Protein AF-A0A563EH24-F1 (afdb_monomer_lite)

Organism: NCBI:txid2591470

Structure (mmCIF, N/CA/C/O backbone):
data_AF-A0A563EH24-F1
#
_entry.id   AF-A0A563EH24-F1
#
loop_
_atom_site.group_PDB
_atom_site.id
_atom_site.type_symbol
_atom_site.label_atom_id
_atom_site.label_alt_id
_atom_site.label_comp_id
_atom_site.label_asym_id
_atom_site.label_entity_id
_atom_site.label_seq_id
_atom_site.pdbx_PDB_ins_code
_atom_site.Cartn_x
_atom_site.Cartn_y
_atom_site.Cartn_z
_atom_site.occupancy
_atom_site.B_iso_or_equiv
_atom_site.auth_seq_id
_atom_site.auth_comp_id
_atom_site.auth_asym_id
_atom_site.auth_atom_id
_atom_site.pdbx_PDB_model_num
ATOM 1 N N . MET A 1 1 ? 17.296 -7.475 -5.293 1.00 82.81 1 MET A N 1
ATOM 2 C CA . MET A 1 1 ? 15.865 -7.107 -5.319 1.00 82.81 1 MET A CA 1
ATOM 3 C C . MET A 1 1 ? 15.547 -6.616 -6.717 1.00 82.81 1 MET A C 1
ATOM 5 O O . MET A 1 1 ? 16.326 -5.820 -7.226 1.00 82.81 1 MET A O 1
ATOM 9 N N . ASP A 1 2 ? 14.479 -7.113 -7.336 1.00 97.94 2 ASP A N 1
ATOM 10 C CA . ASP A 1 2 ? 14.045 -6.737 -8.687 1.00 97.94 2 ASP A CA 1
ATOM 11 C C . ASP A 1 2 ? 12.596 -6.211 -8.684 1.00 97.94 2 ASP A C 1
ATOM 13 O O . ASP A 1 2 ? 11.931 -6.187 -7.644 1.00 97.94 2 ASP A O 1
ATOM 17 N N . VAL A 1 3 ? 12.121 -5.745 -9.845 1.00 98.38 3 VAL A N 1
ATOM 18 C CA . VAL A 1 3 ? 10.773 -5.170 -10.013 1.00 98.38 3 VAL A CA 1
ATOM 19 C C . VAL A 1 3 ? 9.679 -6.168 -9.635 1.00 98.38 3 VAL A C 1
ATOM 21 O O . VAL A 1 3 ? 8.680 -5.778 -9.030 1.00 98.38 3 VAL A O 1
ATOM 24 N N . ALA A 1 4 ? 9.855 -7.446 -9.979 1.00 98.19 4 ALA A N 1
ATOM 25 C CA . 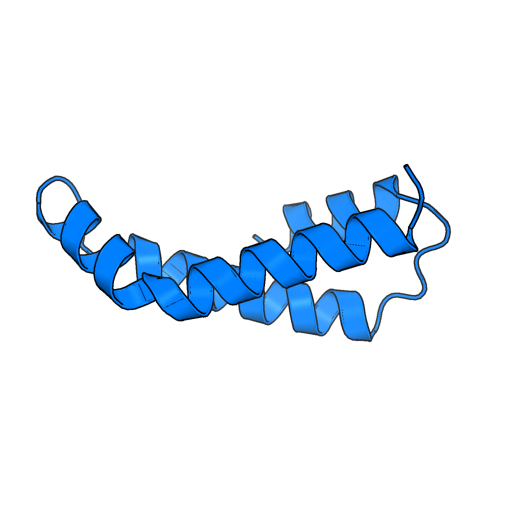ALA A 1 4 ? 8.865 -8.479 -9.707 1.00 98.19 4 ALA A CA 1
ATOM 26 C C . ALA A 1 4 ? 8.718 -8.706 -8.198 1.00 98.19 4 ALA A C 1
ATOM 28 O O . ALA A 1 4 ? 7.602 -8.693 -7.679 1.00 98.19 4 ALA A O 1
ATOM 29 N N . LEU A 1 5 ? 9.838 -8.817 -7.482 1.00 98.50 5 LEU A N 1
ATOM 30 C CA . LEU A 1 5 ? 9.853 -8.957 -6.031 1.00 98.50 5 LEU A CA 1
ATOM 31 C C . LEU A 1 5 ? 9.269 -7.722 -5.333 1.00 98.50 5 LEU A C 1
ATOM 33 O O . LEU A 1 5 ? 8.475 -7.868 -4.408 1.00 98.50 5 LEU A O 1
ATOM 37 N N . ALA A 1 6 ? 9.602 -6.513 -5.795 1.00 98.62 6 ALA A N 1
ATOM 38 C CA . ALA A 1 6 ? 9.048 -5.278 -5.237 1.00 98.62 6 ALA A CA 1
ATOM 39 C C . ALA A 1 6 ? 7.518 -5.207 -5.396 1.00 98.62 6 ALA A C 1
ATOM 41 O O . ALA A 1 6 ? 6.812 -4.862 -4.449 1.00 98.62 6 ALA A O 1
ATOM 42 N N . ARG A 1 7 ? 6.986 -5.594 -6.564 1.00 98.50 7 ARG A N 1
ATOM 43 C CA . ARG A 1 7 ? 5.534 -5.685 -6.796 1.00 98.50 7 ARG A CA 1
ATOM 44 C C . ARG A 1 7 ? 4.878 -6.730 -5.908 1.00 98.50 7 ARG A C 1
ATOM 46 O O . ARG A 1 7 ? 3.847 -6.438 -5.310 1.00 98.50 7 ARG A O 1
ATOM 53 N N . ALA A 1 8 ? 5.486 -7.909 -5.799 1.00 98.56 8 ALA A N 1
ATOM 54 C CA . ALA A 1 8 ? 4.981 -8.980 -4.950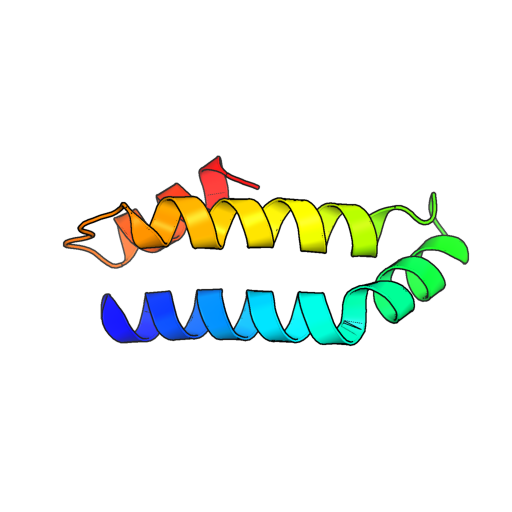 1.00 98.56 8 ALA A CA 1
ATOM 55 C C . ALA A 1 8 ? 4.899 -8.539 -3.480 1.00 98.56 8 ALA A C 1
ATOM 57 O O . ALA A 1 8 ? 3.919 -8.836 -2.804 1.00 98.56 8 ALA A O 1
ATOM 58 N N . TRP A 1 9 ? 5.878 -7.772 -2.993 1.00 98.69 9 TRP A N 1
ATOM 59 C CA . TRP A 1 9 ? 5.833 -7.203 -1.645 1.00 98.69 9 TRP A CA 1
ATOM 60 C C . TRP A 1 9 ? 4.686 -6.216 -1.460 1.00 98.69 9 TRP A C 1
ATOM 62 O O . TRP A 1 9 ? 3.932 -6.349 -0.502 1.00 98.69 9 TRP A O 1
ATOM 72 N N . VAL A 1 10 ? 4.505 -5.262 -2.379 1.00 98.69 10 VAL A N 1
ATOM 73 C CA . VAL A 1 10 ? 3.392 -4.302 -2.285 1.00 98.69 10 VAL A CA 1
ATOM 74 C C . VAL A 1 10 ? 2.037 -5.018 -2.339 1.00 98.69 10 VAL A C 1
ATOM 76 O O . VAL A 1 10 ? 1.137 -4.687 -1.571 1.00 98.69 10 VAL A O 1
ATOM 79 N N . GLN A 1 11 ? 1.904 -6.042 -3.187 1.00 98.75 11 GLN A N 1
ATOM 80 C CA . GLN A 1 11 ? 0.703 -6.878 -3.263 1.00 98.75 11 GLN A CA 1
ATOM 81 C C . GLN A 1 11 ? 0.447 -7.650 -1.964 1.00 98.75 11 GLN A C 1
ATOM 83 O O . GLN A 1 11 ? -0.688 -7.679 -1.492 1.00 98.75 11 GLN A O 1
ATOM 88 N N . ALA A 1 12 ? 1.486 -8.229 -1.358 1.00 98.81 12 ALA A N 1
ATOM 89 C CA . ALA A 1 12 ? 1.371 -8.934 -0.084 1.00 98.81 12 ALA A CA 1
ATOM 90 C C . ALA A 1 12 ? 0.974 -7.991 1.064 1.00 98.81 12 ALA A C 1
ATOM 92 O O . ALA A 1 12 ? 0.122 -8.343 1.875 1.00 98.81 12 ALA A O 1
ATOM 93 N N . ILE A 1 13 ? 1.532 -6.776 1.101 1.00 98.81 13 ILE A N 1
ATOM 94 C CA . ILE A 1 13 ? 1.149 -5.748 2.080 1.00 98.81 13 ILE A CA 1
ATOM 95 C C . ILE A 1 13 ? -0.322 -5.364 1.897 1.00 98.81 13 ILE A C 1
ATOM 97 O O . ILE A 1 13 ? -1.074 -5.340 2.868 1.00 98.81 13 ILE A O 1
ATOM 101 N N . ALA A 1 14 ? -0.755 -5.107 0.658 1.00 98.81 14 ALA A N 1
ATOM 102 C CA . ALA A 1 14 ? -2.145 -4.767 0.369 1.00 98.81 14 ALA A CA 1
ATOM 103 C C . ALA A 1 14 ? -3.114 -5.890 0.780 1.00 98.81 14 ALA A C 1
ATOM 105 O O . ALA A 1 14 ? -4.168 -5.606 1.347 1.00 98.81 14 ALA A O 1
ATOM 106 N N . ALA A 1 15 ? -2.746 -7.153 0.541 1.00 98.81 15 ALA A N 1
ATOM 107 C CA . ALA A 1 15 ? -3.534 -8.310 0.960 1.00 98.81 15 ALA A CA 1
ATOM 108 C C . ALA A 1 15 ? -3.645 -8.403 2.491 1.00 98.81 15 ALA A C 1
ATOM 110 O O . ALA A 1 15 ? -4.752 -8.527 3.008 1.00 98.81 15 ALA A O 1
ATOM 111 N N . ALA A 1 16 ? -2.531 -8.252 3.215 1.00 98.88 16 ALA A N 1
ATOM 112 C CA . ALA A 1 16 ? -2.530 -8.259 4.677 1.00 98.88 16 ALA A CA 1
ATOM 113 C C . ALA A 1 16 ? -3.365 -7.104 5.262 1.00 98.88 16 ALA A C 1
ATOM 115 O O . ALA A 1 16 ? -4.125 -7.296 6.206 1.00 98.88 16 ALA A O 1
ATOM 116 N N . ILE A 1 17 ? -3.283 -5.903 4.680 1.00 98.75 17 ILE A N 1
ATOM 117 C CA . ILE A 1 17 ? -4.117 -4.764 5.090 1.00 98.75 17 ILE A CA 1
ATOM 118 C C . ILE A 1 17 ? -5.595 -5.054 4.841 1.00 98.75 17 ILE A C 1
ATOM 120 O O . ILE A 1 17 ? -6.421 -4.731 5.687 1.00 98.75 17 ILE A O 1
ATOM 124 N N . ALA A 1 18 ? -5.946 -5.647 3.698 1.00 98.50 18 ALA A N 1
ATOM 125 C CA . ALA A 1 18 ? -7.331 -5.990 3.399 1.00 98.50 18 ALA A CA 1
ATOM 126 C C . ALA A 1 18 ? -7.889 -7.028 4.386 1.00 98.50 18 ALA A C 1
ATOM 128 O O . ALA A 1 18 ? -9.020 -6.871 4.841 1.00 98.50 18 ALA A O 1
ATOM 129 N N . GLU A 1 19 ? -7.089 -8.038 4.744 1.00 98.81 19 GLU A N 1
ATOM 130 C CA . GLU A 1 19 ? -7.443 -9.072 5.724 1.00 98.81 19 GLU A CA 1
ATOM 131 C C . GLU A 1 19 ? -7.621 -8.500 7.139 1.00 98.81 19 GLU A C 1
ATOM 133 O O . GLU A 1 19 ? -8.560 -8.865 7.843 1.00 98.81 19 GLU A O 1
ATOM 138 N N . HIS A 1 20 ? -6.760 -7.564 7.544 1.00 98.75 20 HIS A N 1
ATOM 139 C CA . HIS A 1 20 ? -6.715 -7.050 8.915 1.00 98.75 20 HIS A CA 1
ATOM 140 C C . HIS A 1 20 ? -7.304 -5.641 9.087 1.00 98.75 20 HIS A C 1
ATOM 142 O O . HIS A 1 20 ? -7.164 -5.057 10.160 1.00 98.75 20 HIS A O 1
ATOM 148 N N . ALA A 1 21 ? -7.973 -5.074 8.077 1.00 98.50 21 ALA A N 1
ATOM 149 C CA . ALA A 1 21 ? -8.464 -3.691 8.115 1.00 98.50 21 ALA A CA 1
ATOM 150 C C . ALA A 1 21 ? -9.350 -3.408 9.340 1.00 98.50 21 ALA A C 1
ATOM 152 O O . ALA A 1 21 ? -9.152 -2.412 10.032 1.00 98.50 21 ALA A O 1
ATOM 153 N N . ASP A 1 22 ? -10.284 -4.304 9.653 1.00 98.50 22 ASP A N 1
ATOM 154 C CA . ASP A 1 22 ? -11.201 -4.107 10.780 1.00 98.50 22 ASP A CA 1
ATOM 155 C C . ASP A 1 22 ? -10.464 -4.208 12.126 1.00 98.50 22 ASP A C 1
ATOM 157 O O . ASP A 1 22 ? -10.736 -3.437 13.047 1.00 98.50 22 ASP A O 1
ATOM 161 N N . GLN A 1 23 ? -9.464 -5.092 12.223 1.00 98.62 23 GLN A N 1
ATOM 162 C CA . GLN A 1 23 ? -8.592 -5.196 13.394 1.00 98.62 23 GLN A CA 1
ATOM 163 C C . GLN A 1 23 ? -7.750 -3.926 13.577 1.00 98.62 23 GLN A C 1
ATOM 165 O O . GLN A 1 23 ? -7.618 -3.438 14.697 1.00 98.62 23 GLN A O 1
ATOM 170 N N . LEU A 1 24 ? -7.203 -3.366 12.495 1.00 98.62 24 LEU A N 1
ATOM 171 C CA . LEU A 1 24 ? -6.452 -2.108 12.531 1.00 98.62 24 LEU A CA 1
ATOM 172 C C . LEU A 1 24 ? -7.333 -0.947 13.005 1.00 98.62 24 LEU A C 1
ATOM 174 O O . LEU A 1 24 ? -6.918 -0.192 13.877 1.00 98.62 24 LEU A O 1
ATOM 178 N N . THR A 1 25 ? -8.560 -0.841 12.491 1.00 98.56 25 THR A N 1
ATOM 179 C CA . THR A 1 25 ? -9.545 0.144 12.962 1.00 98.56 25 THR A CA 1
ATOM 180 C C . THR A 1 25 ? -9.902 -0.064 14.435 1.00 98.56 25 THR A C 1
ATOM 182 O O . THR A 1 25 ? -9.998 0.907 15.181 1.00 98.56 25 THR A O 1
ATOM 185 N N . GLN A 1 26 ? -10.054 -1.310 14.892 1.00 98.56 26 GLN A N 1
ATOM 186 C CA . GLN A 1 26 ? -10.321 -1.594 16.302 1.00 98.56 26 GLN A CA 1
ATOM 187 C C . GLN A 1 26 ? -9.159 -1.158 17.204 1.00 98.56 26 GLN A C 1
ATOM 189 O O . GLN A 1 26 ? -9.392 -0.517 18.227 1.00 98.56 26 GLN A O 1
ATOM 194 N N . LEU A 1 27 ? -7.919 -1.489 16.840 1.00 98.62 27 LEU A N 1
ATOM 195 C CA . LEU A 1 27 ? -6.736 -1.077 17.598 1.00 98.62 27 LEU A CA 1
ATOM 196 C C . LEU A 1 27 ? -6.612 0.449 17.659 1.00 98.62 27 LEU A C 1
ATOM 198 O O . LEU A 1 27 ? -6.345 0.998 18.725 1.00 98.62 27 LEU A O 1
ATOM 202 N N . ASP A 1 28 ? -6.860 1.119 16.537 1.00 98.69 28 ASP A N 1
ATOM 203 C CA . ASP A 1 28 ? -6.833 2.574 16.441 1.00 98.69 28 ASP A CA 1
ATOM 204 C C . ASP A 1 28 ? -7.949 3.222 17.273 1.00 98.69 28 ASP A C 1
ATOM 206 O O . ASP A 1 28 ? -7.702 4.181 17.990 1.00 98.69 28 ASP A O 1
ATOM 210 N N . SER A 1 29 ? -9.148 2.634 17.327 1.00 98.31 29 SER A N 1
ATOM 211 C CA . SER A 1 29 ? -10.250 3.156 18.155 1.00 98.31 29 SER A CA 1
ATOM 212 C C . SER A 1 29 ? -9.927 3.258 19.653 1.00 98.31 29 SER A C 1
ATOM 214 O O . SER A 1 29 ? -10.540 4.052 20.364 1.00 98.31 29 SER A O 1
ATOM 216 N N . ALA A 1 30 ? -8.964 2.473 20.148 1.00 98.31 30 ALA A N 1
ATOM 217 C CA . ALA A 1 30 ? -8.567 2.508 21.550 1.00 98.31 30 ALA A CA 1
ATOM 218 C C . ALA A 1 30 ? -7.745 3.758 21.920 1.00 98.31 30 ALA A C 1
ATOM 220 O O . ALA A 1 30 ? -7.715 4.126 23.095 1.00 98.31 30 ALA A O 1
ATOM 221 N N . ILE A 1 31 ? -7.058 4.384 20.955 1.00 98.06 31 ILE A N 1
ATOM 222 C CA . ILE A 1 31 ? -6.093 5.477 21.199 1.00 98.06 31 ILE A CA 1
ATOM 223 C C . ILE A 1 31 ? -6.100 6.594 20.135 1.00 98.06 31 ILE A C 1
ATOM 225 O O . ILE A 1 31 ? -5.304 7.527 20.232 1.00 98.06 31 ILE A O 1
ATOM 229 N N . GLY A 1 32 ? -6.973 6.506 19.138 1.00 97.69 32 GLY A N 1
ATOM 230 C CA . GLY A 1 32 ? -7.029 7.344 17.941 1.00 97.69 32 GLY A CA 1
ATOM 231 C C . GLY A 1 32 ? -8.470 7.593 17.488 1.00 97.69 32 GLY A C 1
ATOM 232 O O . GLY A 1 32 ? -9.388 7.630 18.309 1.00 97.69 32 GLY A O 1
ATOM 233 N N . ASP A 1 33 ? -8.674 7.804 16.189 1.00 98.62 33 ASP A N 1
ATOM 234 C CA . ASP A 1 33 ? -9.961 8.214 15.602 1.00 98.62 33 ASP A CA 1
ATOM 235 C C . ASP A 1 33 ? -10.709 7.087 14.867 1.00 98.62 33 ASP A C 1
ATOM 237 O O . ASP A 1 33 ? -11.787 7.313 14.313 1.00 98.62 33 ASP A O 1
ATOM 241 N N . ALA A 1 34 ? -10.190 5.858 14.957 1.00 98.31 34 ALA A N 1
ATOM 242 C CA . ALA A 1 34 ? -10.773 4.639 14.400 1.00 98.31 34 ALA A CA 1
ATOM 243 C C . ALA A 1 34 ? -10.823 4.612 12.863 1.00 98.31 34 ALA A C 1
ATOM 245 O O . ALA A 1 34 ? -11.618 3.871 12.273 1.00 98.31 34 ALA A O 1
ATOM 246 N N . ASP A 1 35 ? -9.968 5.378 12.193 1.00 98.50 35 ASP A N 1
ATOM 247 C CA . ASP A 1 35 ? -9.956 5.464 10.739 1.00 98.50 35 ASP A CA 1
ATOM 248 C C . ASP A 1 35 ? -8.789 4.707 10.087 1.00 98.50 35 ASP A C 1
ATOM 250 O O . ASP A 1 35 ? -8.818 4.459 8.876 1.00 98.50 35 ASP A O 1
ATOM 254 N N . HIS A 1 36 ? -7.804 4.254 10.875 1.00 98.56 36 HIS A N 1
ATOM 255 C CA . HIS A 1 36 ? -6.542 3.746 10.340 1.00 98.56 36 HIS A CA 1
ATOM 256 C C . HIS A 1 36 ? -6.716 2.583 9.353 1.00 98.56 36 HIS A C 1
ATOM 258 O O . HIS A 1 36 ? -6.216 2.631 8.226 1.00 98.56 36 HIS A O 1
ATOM 264 N N . GLY A 1 37 ? -7.465 1.543 9.729 1.00 98.56 37 GLY A N 1
ATOM 265 C CA . GLY A 1 37 ? -7.705 0.388 8.860 1.00 98.56 37 GLY A CA 1
ATOM 266 C C . GLY A 1 37 ? -8.436 0.750 7.565 1.00 98.56 37 GLY A C 1
ATOM 267 O O . GLY A 1 37 ? -8.090 0.265 6.483 1.00 98.56 37 GLY A O 1
ATOM 268 N N . VAL A 1 38 ? -9.404 1.664 7.653 1.00 98.56 38 VAL A N 1
ATOM 269 C CA . VAL A 1 38 ? -10.146 2.193 6.500 1.00 98.56 38 VAL A CA 1
ATOM 270 C C . VAL A 1 38 ? -9.218 2.980 5.573 1.00 98.56 38 VAL A C 1
ATOM 272 O O . VAL A 1 38 ? -9.230 2.751 4.359 1.00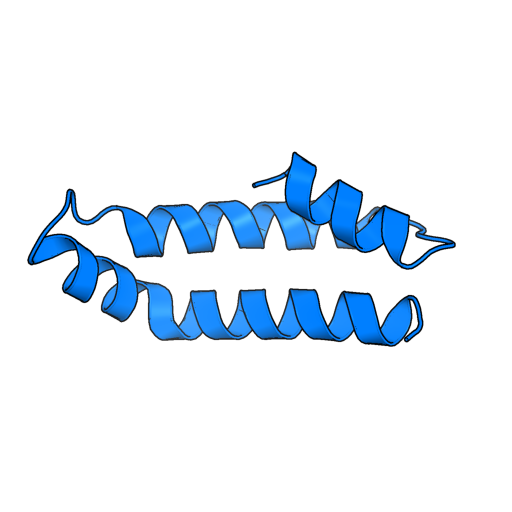 98.56 38 VAL A O 1
ATOM 275 N N . ASN A 1 39 ? -8.391 3.865 6.130 1.00 98.69 39 ASN A N 1
ATOM 276 C CA . ASN A 1 39 ? -7.441 4.685 5.385 1.00 98.69 39 ASN A CA 1
ATOM 277 C C . ASN A 1 39 ? -6.378 3.831 4.684 1.00 98.69 39 ASN A C 1
ATOM 279 O O . ASN A 1 39 ? -6.145 4.013 3.486 1.00 98.69 39 ASN A O 1
ATOM 283 N N . MET A 1 40 ? -5.804 2.845 5.377 1.00 98.75 40 MET A N 1
ATOM 284 C CA . MET A 1 40 ? -4.815 1.929 4.801 1.00 98.75 40 MET A CA 1
ATOM 285 C C . MET A 1 40 ? -5.415 1.081 3.677 1.00 98.75 40 MET A C 1
ATOM 287 O O . MET A 1 40 ? -4.827 0.981 2.599 1.00 98.75 40 MET A O 1
ATOM 291 N N . ARG A 1 41 ? -6.620 0.526 3.872 1.00 98.75 41 ARG A N 1
ATOM 292 C CA . ARG A 1 41 ? -7.328 -0.232 2.826 1.00 98.75 41 ARG A CA 1
ATOM 293 C C . ARG A 1 41 ? -7.597 0.633 1.594 1.00 98.75 41 ARG A C 1
ATOM 295 O O . ARG A 1 41 ? -7.358 0.179 0.474 1.00 98.75 41 ARG A O 1
ATOM 302 N N . ARG A 1 42 ? -8.047 1.881 1.778 1.00 98.75 42 ARG A N 1
ATOM 303 C CA . ARG A 1 42 ? -8.263 2.840 0.680 1.00 98.75 42 ARG A CA 1
ATOM 304 C C . ARG A 1 42 ? -6.963 3.134 -0.073 1.00 98.75 42 ARG A C 1
ATOM 306 O O . ARG A 1 42 ? -6.939 3.011 -1.297 1.00 98.75 42 ARG A O 1
ATOM 313 N N . GLY A 1 43 ? -5.899 3.488 0.646 1.00 98.81 43 GLY A N 1
ATOM 314 C CA . GLY A 1 43 ? -4.603 3.833 0.059 1.00 98.81 43 GLY A CA 1
ATOM 315 C C . GLY A 1 43 ? -4.001 2.675 -0.733 1.00 98.81 43 GLY A C 1
ATOM 316 O O . GLY A 1 43 ? -3.686 2.824 -1.911 1.00 98.81 43 GLY A O 1
ATOM 317 N N . PHE A 1 44 ? -3.930 1.479 -0.144 1.00 98.81 44 PHE A N 1
ATOM 318 C CA . PHE A 1 44 ? -3.353 0.322 -0.833 1.00 98.81 44 PHE A CA 1
ATOM 319 C C . PHE A 1 44 ? -4.219 -0.197 -1.985 1.00 98.81 44 PHE A C 1
ATOM 321 O O . PHE A 1 44 ? -3.673 -0.675 -2.977 1.00 98.81 44 PHE A O 1
ATOM 328 N N . THR A 1 45 ? -5.544 -0.025 -1.935 1.00 98.81 45 THR A N 1
ATOM 329 C CA . THR A 1 45 ? -6.402 -0.272 -3.109 1.00 98.81 45 THR A CA 1
ATOM 330 C C . THR A 1 45 ? -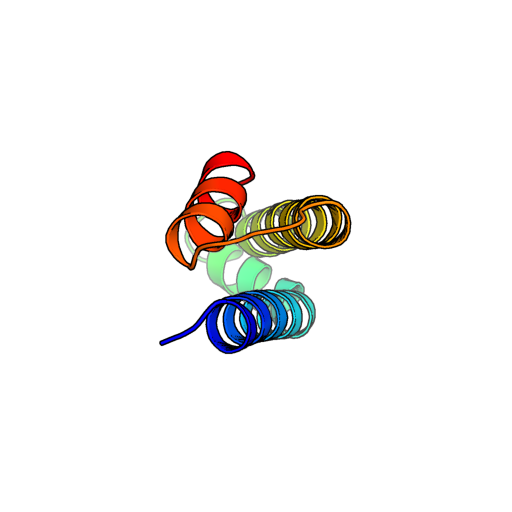6.029 0.659 -4.269 1.00 98.81 45 THR A C 1
ATOM 332 O O . THR A 1 45 ? -5.896 0.205 -5.407 1.00 98.81 45 THR A O 1
ATOM 335 N N . ALA A 1 46 ? -5.794 1.946 -3.992 1.00 98.81 46 ALA A N 1
ATOM 336 C CA . ALA A 1 46 ? -5.349 2.903 -5.005 1.00 98.81 46 ALA A CA 1
ATOM 337 C C . ALA A 1 46 ? -3.938 2.580 -5.533 1.00 98.81 46 ALA A C 1
ATOM 339 O O . ALA A 1 46 ? -3.710 2.640 -6.743 1.00 98.81 46 ALA A O 1
ATOM 340 N N . VAL A 1 47 ? -3.014 2.171 -4.656 1.00 98.88 47 VAL A N 1
ATOM 341 C CA . VAL A 1 47 ? -1.670 1.708 -5.044 1.00 98.88 47 VAL A CA 1
ATOM 342 C C . VAL A 1 47 ? -1.759 0.537 -6.021 1.00 98.88 47 VAL A C 1
ATOM 344 O O . VAL A 1 47 ? -1.105 0.567 -7.062 1.00 98.88 47 VAL A O 1
ATOM 347 N N . LEU A 1 48 ? -2.577 -0.481 -5.728 1.00 98.75 48 LEU A N 1
ATOM 348 C CA . LEU A 1 48 ? -2.736 -1.638 -6.613 1.00 98.75 48 LEU A CA 1
ATOM 349 C C . LEU A 1 48 ? -3.261 -1.235 -7.995 1.00 98.75 48 LEU A C 1
ATOM 351 O O . LEU A 1 48 ? -2.737 -1.716 -9.000 1.00 98.75 48 LEU A O 1
ATOM 355 N N . ALA A 1 49 ? -4.234 -0.322 -8.053 1.00 98.69 49 ALA A N 1
ATOM 356 C CA . ALA A 1 49 ? -4.747 0.200 -9.317 1.00 98.69 49 ALA A CA 1
ATOM 357 C C . ALA A 1 49 ? -3.652 0.922 -10.123 1.00 98.69 49 ALA A C 1
ATOM 359 O O . ALA A 1 49 ? -3.466 0.640 -11.304 1.00 98.69 49 ALA A O 1
ATOM 360 N N . LYS A 1 50 ? -2.860 1.791 -9.479 1.00 98.62 50 LYS A N 1
ATOM 361 C CA . LYS A 1 50 ? -1.754 2.502 -10.142 1.00 98.62 50 LYS A CA 1
ATOM 362 C C . LYS A 1 50 ? -0.640 1.572 -10.604 1.00 98.62 50 LYS A C 1
ATOM 364 O O . LYS A 1 50 ? -0.112 1.745 -11.700 1.00 98.62 50 LYS A O 1
ATOM 369 N N . LEU A 1 51 ? -0.288 0.570 -9.803 1.00 98.31 51 LEU A N 1
ATOM 370 C CA . LEU A 1 51 ? 0.731 -0.402 -10.187 1.00 98.31 51 LEU A CA 1
ATOM 371 C C . LEU A 1 51 ? 0.270 -1.320 -11.323 1.00 98.31 51 LEU A C 1
ATOM 373 O O . LEU A 1 51 ? 1.123 -1.763 -12.090 1.00 98.31 51 LEU A O 1
ATOM 377 N N . ALA A 1 52 ? -1.029 -1.601 -11.458 1.00 97.88 52 ALA A N 1
ATOM 378 C CA . ALA A 1 52 ? -1.559 -2.395 -12.568 1.00 97.88 52 ALA A CA 1
ATOM 379 C C . ALA A 1 52 ? -1.365 -1.709 -13.934 1.00 97.88 52 ALA A C 1
ATOM 381 O O . ALA A 1 52 ? -1.143 -2.389 -14.931 1.00 97.88 52 ALA A O 1
ATOM 382 N N . GLU A 1 53 ? -1.400 -0.375 -13.967 1.00 97.56 53 GLU A N 1
ATOM 383 C CA . GLU A 1 53 ? -1.201 0.434 -15.180 1.00 97.56 53 GLU A CA 1
ATOM 384 C C . GLU A 1 53 ? 0.276 0.785 -15.438 1.00 97.56 53 GLU A C 1
ATOM 386 O O . GLU A 1 53 ? 0.653 1.153 -16.550 1.00 97.56 53 GLU A O 1
ATOM 391 N N . LEU A 1 54 ? 1.126 0.689 -14.413 1.00 97.25 54 LEU A N 1
ATOM 392 C CA . LEU A 1 54 ? 2.531 1.075 -14.488 1.00 97.25 54 LEU A CA 1
ATOM 393 C C . LEU A 1 54 ? 3.380 -0.010 -15.166 1.00 97.25 54 LEU A C 1
ATOM 395 O O . LEU A 1 54 ? 3.486 -1.121 -14.650 1.00 97.25 54 LEU A O 1
ATOM 399 N N . ASP A 1 55 ? 4.111 0.334 -16.225 1.00 97.50 55 ASP A N 1
ATO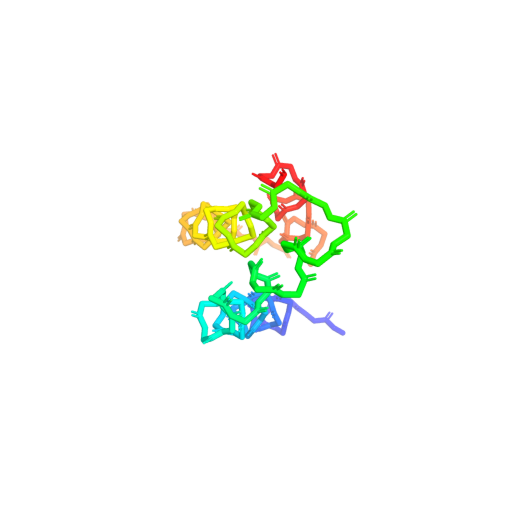M 400 C CA . ASP A 1 55 ? 5.187 -0.493 -16.796 1.00 97.50 55 ASP A CA 1
ATOM 401 C C . ASP A 1 55 ? 6.548 -0.130 -16.169 1.00 97.50 55 ASP A C 1
ATOM 403 O O . ASP A 1 55 ? 7.406 0.507 -16.782 1.00 97.50 55 ASP A O 1
ATOM 407 N N . ALA A 1 56 ? 6.717 -0.485 -14.893 1.00 97.00 56 ALA A N 1
ATOM 408 C CA . ALA A 1 56 ? 7.920 -0.158 -14.122 1.00 97.00 56 ALA A CA 1
ATOM 409 C C . ALA A 1 56 ? 9.165 -0.871 -14.673 1.00 97.00 56 ALA A C 1
ATOM 411 O O . ALA A 1 56 ? 9.188 -2.098 -14.797 1.00 97.00 56 ALA A O 1
ATOM 412 N N . LYS A 1 57 ? 10.232 -0.111 -14.923 1.00 97.94 57 LYS A N 1
ATOM 413 C CA . LYS A 1 57 ? 11.551 -0.603 -15.347 1.00 97.94 57 LYS A CA 1
ATOM 414 C C . LYS A 1 57 ? 12.515 -0.756 -14.180 1.00 97.94 57 LYS A C 1
ATOM 416 O O . LYS A 1 57 ? 13.499 -1.485 -14.285 1.00 97.94 57 LYS A O 1
ATOM 421 N N . THR A 1 58 ? 12.231 -0.104 -13.057 1.00 98.56 58 THR A N 1
ATOM 422 C CA . THR A 1 58 ? 13.073 -0.125 -11.862 1.00 98.56 58 THR A CA 1
ATOM 423 C C . THR A 1 58 ? 12.262 -0.368 -10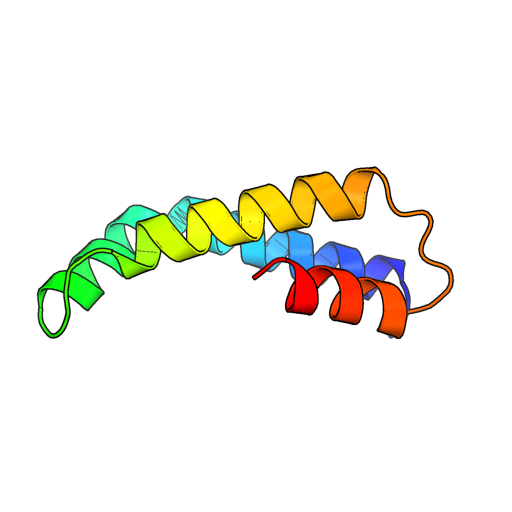.592 1.00 98.56 58 THR A C 1
ATOM 425 O O . THR A 1 58 ? 11.072 -0.073 -10.505 1.00 98.56 58 THR A O 1
ATOM 428 N N . VAL A 1 59 ? 12.932 -0.891 -9.562 1.00 98.62 59 VAL A N 1
ATOM 429 C CA . VAL A 1 59 ? 12.360 -1.020 -8.209 1.00 98.62 59 VAL A CA 1
ATOM 430 C C . VAL A 1 59 ? 11.959 0.349 -7.648 1.00 98.62 59 VAL A C 1
ATOM 432 O O . VAL A 1 59 ? 10.932 0.470 -6.985 1.00 98.62 59 VAL A O 1
ATOM 435 N N . GLY A 1 60 ? 12.748 1.386 -7.951 1.00 98.50 60 GLY A N 1
ATOM 436 C CA . GLY A 1 60 ? 12.483 2.753 -7.512 1.00 98.50 60 GLY A CA 1
ATOM 437 C C . GLY A 1 60 ? 11.139 3.276 -8.009 1.00 98.50 60 GLY A C 1
ATOM 438 O O . GLY A 1 60 ? 10.402 3.858 -7.226 1.00 98.50 60 GLY A O 1
ATOM 439 N N . GLU A 1 61 ? 10.772 3.005 -9.262 1.00 98.56 61 GLU A N 1
ATOM 440 C CA . GLU A 1 61 ? 9.468 3.407 -9.806 1.00 98.56 61 GLU A CA 1
ATOM 441 C C . GLU A 1 61 ? 8.304 2.734 -9.072 1.00 98.56 61 GLU A C 1
ATOM 443 O O . GLU A 1 61 ? 7.326 3.403 -8.754 1.00 98.56 61 GLU A O 1
ATOM 448 N N . VAL A 1 62 ? 8.423 1.447 -8.718 1.00 98.75 62 VAL A N 1
ATOM 449 C CA . VAL A 1 62 ? 7.390 0.743 -7.935 1.00 98.75 62 VAL A CA 1
ATOM 450 C C . VAL A 1 62 ? 7.174 1.429 -6.584 1.00 98.75 62 VAL A C 1
ATOM 452 O O . VAL A 1 62 ? 6.034 1.713 -6.205 1.00 98.75 62 VAL A O 1
ATOM 455 N N . PHE A 1 63 ? 8.253 1.728 -5.857 1.00 98.56 63 PHE A N 1
ATOM 456 C CA . PHE A 1 63 ? 8.149 2.345 -4.534 1.00 98.56 63 PHE A CA 1
ATOM 457 C C . PHE A 1 63 ? 7.787 3.831 -4.584 1.00 98.56 63 PHE A C 1
ATOM 459 O O . PHE A 1 63 ? 7.022 4.275 -3.734 1.00 98.56 63 PHE A O 1
ATOM 466 N N . LEU A 1 64 ? 8.242 4.585 -5.588 1.00 98.75 64 LEU A N 1
ATOM 467 C CA . LEU A 1 64 ? 7.831 5.978 -5.788 1.00 98.75 64 LEU A CA 1
ATOM 468 C C . LEU A 1 64 ? 6.344 6.075 -6.130 1.00 98.75 64 LEU A C 1
ATOM 470 O O . LEU A 1 64 ? 5.643 6.894 -5.545 1.00 98.75 64 LEU A O 1
ATOM 474 N N . THR A 1 65 ? 5.831 5.224 -7.024 1.00 98.75 65 THR A N 1
ATOM 475 C CA . THR A 1 65 ? 4.390 5.178 -7.309 1.00 98.75 65 THR A CA 1
ATOM 476 C C . THR A 1 65 ? 3.596 4.783 -6.071 1.00 98.75 65 THR A C 1
ATOM 478 O O . THR A 1 65 ? 2.569 5.399 -5.800 1.00 98.75 65 THR A O 1
ATOM 481 N N . THR A 1 66 ? 4.082 3.810 -5.296 1.00 98.81 66 THR A N 1
ATOM 482 C CA . THR A 1 66 ? 3.447 3.417 -4.029 1.00 98.81 66 THR A CA 1
ATOM 483 C C . THR A 1 66 ? 3.393 4.596 -3.056 1.00 98.81 66 THR A C 1
ATOM 485 O O . THR A 1 66 ? 2.313 4.961 -2.608 1.00 98.81 66 THR A O 1
ATOM 488 N N . GLY A 1 67 ? 4.533 5.238 -2.787 1.00 98.50 67 GLY A N 1
ATOM 489 C CA . GLY A 1 67 ? 4.639 6.342 -1.833 1.00 98.50 67 GLY A CA 1
ATOM 490 C C . GLY A 1 67 ? 3.888 7.609 -2.243 1.00 98.50 67 GLY A C 1
ATOM 491 O O . GLY A 1 67 ? 3.323 8.260 -1.384 1.00 98.50 67 GLY A O 1
ATOM 492 N N . ASN A 1 68 ? 3.823 7.942 -3.536 1.00 98.62 68 ASN A N 1
ATOM 493 C CA . ASN A 1 68 ? 3.059 9.103 -4.017 1.00 98.62 68 ASN A CA 1
ATOM 494 C C . ASN A 1 68 ? 1.536 8.884 -4.005 1.00 98.62 68 ASN A C 1
ATOM 496 O O . ASN A 1 68 ? 0.784 9.838 -4.197 1.00 98.62 68 ASN A O 1
ATOM 500 N N . THR A 1 69 ? 1.083 7.633 -3.896 1.00 98.62 69 THR A N 1
ATOM 501 C CA . THR A 1 69 ? -0.348 7.287 -3.915 1.00 98.62 69 THR A CA 1
ATOM 502 C C . THR A 1 69 ? -0.943 7.206 -2.508 1.00 98.62 69 THR A C 1
ATOM 504 O O . THR A 1 69 ? -2.155 7.370 -2.362 1.00 98.62 69 THR A O 1
ATOM 507 N N . LEU A 1 70 ? -0.111 6.923 -1.503 1.00 97.62 70 LEU A N 1
ATOM 508 C CA . LEU A 1 70 ? -0.481 6.899 -0.086 1.00 97.62 70 LEU A CA 1
ATOM 509 C C . LEU A 1 70 ? -0.472 8.313 0.500 1.00 97.62 70 LEU A C 1
ATOM 511 O O . LEU A 1 70 ? -1.410 8.603 1.273 1.00 97.62 70 LEU A O 1
#

Secondary structure (DSSP, 8-state):
--HHHHHHHHHHHHHHHHHHHHHHHHHHHTTS-S-HHHHHHHHHHHHHHHHHH---SSHHHHHHHHHHH-

pLDDT: mean 98.26, std 1.9, range [82.81, 98.88]

Foldseek 3Di:
DWQVVLVVVLVVQLVVLVVCLQVQLVVCVVPHDSCRSVVSNVQSVQLVVQVVPDPDPGSVVSVVSSVVSD

Radius of gyration: 13.32 Å; chains: 1; bounding box: 27×18×38 Å

InterPro domains:
  IPR004007 DhaL domain [PF02734] (30-69)
  IPR004007 DhaL domain [PS51480] (4-70)
  IPR036117 DhaL domain superfamily [G3DSA:1.25.40.340] (1-70)
  IPR036117 DhaL domain superfamily [SSF101473] (1-69)

Sequence (70 aa):
MDVALARAWVQAIAAAIAEHADQLTQLDSAIGDADHGVNMRRGFTAVLAKLAELDAKTVGEVFLTTGNTL